Protein AF-A0A1H6BDD5-F1 (afdb_monomer_lite)

Organism: NCBI:txid1036778

Structure (mmCIF, N/CA/C/O backbone):
data_AF-A0A1H6BDD5-F1
#
_entry.id   AF-A0A1H6BDD5-F1
#
loop_
_atom_site.group_PDB
_atom_site.id
_atom_site.type_symbol
_atom_site.label_atom_id
_atom_site.label_alt_id
_atom_site.label_comp_id
_atom_site.label_asym_id
_atom_site.label_entity_id
_atom_site.label_seq_id
_atom_site.pdbx_PDB_ins_code
_atom_site.Cartn_x
_atom_site.Cartn_y
_atom_site.Cartn_z
_atom_site.occupancy
_atom_site.B_iso_or_equiv
_atom_site.auth_seq_id
_atom_site.auth_comp_id
_atom_site.auth_asym_id
_atom_site.auth_atom_id
_atom_site.pdbx_PDB_model_num
ATOM 1 N N . MET A 1 1 ? 54.153 -42.313 -73.838 1.00 45.25 1 MET A N 1
ATOM 2 C CA . MET A 1 1 ? 54.171 -41.116 -74.700 1.00 45.25 1 MET A CA 1
ATOM 3 C C . MET A 1 1 ? 53.735 -39.926 -73.840 1.00 45.25 1 MET A C 1
ATOM 5 O O . MET A 1 1 ? 52.643 -39.425 -74.028 1.00 45.25 1 MET A O 1
ATOM 9 N N . THR A 1 2 ? 54.359 -39.575 -72.710 1.00 44.00 2 THR A N 1
ATOM 10 C CA . THR A 1 2 ? 55.754 -39.145 -72.463 1.00 44.00 2 THR A CA 1
ATOM 11 C C . THR A 1 2 ? 56.229 -38.099 -73.464 1.00 44.00 2 THR A C 1
ATOM 13 O O . THR A 1 2 ? 56.860 -38.449 -74.456 1.00 44.00 2 THR A O 1
ATOM 16 N N . SER A 1 3 ? 55.932 -36.836 -73.162 1.00 46.56 3 SER A N 1
ATOM 17 C CA . SER A 1 3 ? 56.694 -35.686 -73.643 1.00 46.56 3 SER A CA 1
ATOM 18 C C . SER A 1 3 ? 57.196 -34.940 -72.412 1.00 46.56 3 SER A C 1
ATOM 20 O O . SER A 1 3 ? 56.410 -34.461 -71.597 1.00 46.56 3 SER A O 1
ATOM 22 N N . GLU A 1 4 ? 58.511 -34.966 -72.259 1.00 54.78 4 GLU A N 1
ATOM 23 C CA . GLU A 1 4 ? 59.310 -34.348 -71.203 1.00 54.78 4 GLU A CA 1
ATOM 24 C C . GLU A 1 4 ? 59.886 -32.997 -71.729 1.00 54.78 4 GLU A C 1
ATOM 26 O O . GLU A 1 4 ? 59.496 -32.570 -72.818 1.00 54.78 4 GLU A O 1
ATOM 31 N N . PRO A 1 5 ? 60.720 -32.246 -70.984 1.00 57.00 5 PRO A N 1
ATOM 32 C CA . PRO A 1 5 ? 60.453 -30.860 -70.601 1.00 57.00 5 PRO A CA 1
ATOM 33 C C . PRO A 1 5 ? 61.420 -29.845 -71.249 1.00 57.00 5 PRO A C 1
ATOM 35 O O . PRO A 1 5 ? 62.462 -30.209 -71.785 1.00 57.00 5 PRO A O 1
ATOM 38 N N . SER A 1 6 ? 61.143 -28.543 -71.128 1.00 48.28 6 SER A N 1
ATOM 39 C CA . SER A 1 6 ? 62.135 -27.498 -71.434 1.00 48.28 6 SER A CA 1
ATOM 40 C C . SER A 1 6 ? 62.308 -26.539 -70.256 1.00 48.28 6 SER A C 1
ATOM 42 O O . SER A 1 6 ? 61.592 -25.545 -70.125 1.00 48.28 6 SER A O 1
ATOM 44 N N . LEU A 1 7 ? 63.283 -26.868 -69.404 1.00 43.75 7 LEU A N 1
ATOM 45 C CA . LEU A 1 7 ? 63.959 -25.928 -68.515 1.00 43.75 7 LEU A CA 1
ATOM 46 C C . LEU A 1 7 ? 64.657 -24.852 -69.355 1.00 43.75 7 LEU A C 1
ATOM 48 O O . LEU A 1 7 ? 65.396 -25.181 -70.283 1.00 43.75 7 LEU A O 1
ATOM 52 N N . ILE A 1 8 ? 64.491 -23.583 -68.986 1.00 45.88 8 ILE A N 1
ATOM 53 C CA . ILE A 1 8 ? 65.375 -22.506 -69.437 1.00 45.88 8 ILE A CA 1
ATOM 54 C C . ILE A 1 8 ? 66.139 -21.978 -68.226 1.00 45.88 8 ILE A C 1
ATOM 56 O O . ILE A 1 8 ? 65.576 -21.669 -67.179 1.00 45.88 8 ILE A O 1
ATOM 60 N N . SER A 1 9 ? 67.449 -21.977 -68.435 1.00 40.94 9 SER A N 1
ATOM 61 C CA . SER A 1 9 ? 68.564 -21.717 -67.538 1.00 40.94 9 SER A CA 1
ATOM 62 C C . SER A 1 9 ? 68.623 -20.277 -67.028 1.00 40.94 9 SER A C 1
ATOM 64 O O . SER A 1 9 ? 68.405 -19.331 -67.784 1.00 40.94 9 SER A O 1
ATOM 66 N N . GLU A 1 10 ? 69.032 -20.122 -65.767 1.00 49.28 10 GLU A N 1
ATOM 67 C CA . GLU A 1 10 ? 69.577 -18.872 -65.227 1.00 49.28 10 GLU A CA 1
ATOM 68 C C . GLU A 1 10 ? 70.856 -18.451 -65.972 1.00 49.28 10 GLU A C 1
ATOM 70 O O . GLU A 1 10 ? 71.545 -19.289 -66.570 1.00 49.28 10 GLU A O 1
ATOM 75 N N . PRO A 1 11 ? 71.240 -17.170 -65.849 1.00 54.75 11 PRO A N 1
ATOM 76 C CA . PRO A 1 11 ? 72.609 -16.930 -65.410 1.00 54.75 11 PRO A CA 1
ATOM 77 C C . PRO A 1 11 ? 72.699 -16.087 -64.132 1.00 54.75 11 PRO A C 1
ATOM 79 O O . PRO A 1 11 ? 72.338 -14.912 -64.070 1.00 54.75 11 PRO A O 1
ATOM 82 N N . SER A 1 12 ? 73.316 -16.718 -63.139 1.00 40.50 12 SER A N 1
ATOM 83 C CA . SER A 1 12 ? 74.020 -16.133 -62.006 1.00 40.50 12 SER A CA 1
ATOM 84 C C . SER A 1 12 ? 75.009 -15.035 -62.427 1.00 40.50 12 SER A C 1
ATOM 86 O O . SER A 1 12 ? 75.918 -15.291 -63.221 1.00 40.50 12 SER A O 1
ATOM 88 N N . VAL A 1 13 ? 74.919 -13.851 -61.815 1.00 45.72 13 VAL A N 1
ATOM 89 C CA . VAL A 1 13 ? 76.008 -12.861 -61.801 1.00 45.72 13 VAL A CA 1
ATOM 90 C C . VAL A 1 13 ? 76.457 -12.629 -60.362 1.00 45.72 13 VAL A C 1
ATOM 92 O O . VAL A 1 13 ? 75.790 -11.983 -59.559 1.00 45.72 13 VAL A O 1
ATOM 95 N N . THR A 1 14 ? 77.639 -13.164 -60.074 1.00 43.69 14 THR A N 1
ATOM 96 C CA . THR A 1 14 ? 78.477 -12.861 -58.913 1.00 43.69 14 THR A CA 1
ATOM 97 C C . THR A 1 14 ? 79.417 -11.707 -59.256 1.00 43.69 14 THR A C 1
ATOM 99 O O . THR A 1 14 ? 80.065 -11.758 -60.298 1.00 43.69 14 THR A O 1
ATOM 102 N N . LYS A 1 15 ? 79.528 -10.720 -58.355 1.00 44.44 15 LYS A N 1
ATOM 103 C CA . LYS A 1 15 ? 80.660 -9.802 -58.043 1.00 44.44 15 LYS A CA 1
ATOM 104 C C . LYS A 1 15 ? 80.032 -8.558 -57.378 1.00 44.44 15 LYS A C 1
ATOM 106 O O . LYS A 1 15 ? 79.006 -8.092 -57.835 1.00 44.44 15 LYS A O 1
ATOM 111 N N . GLN A 1 16 ? 80.546 -7.918 -56.335 1.00 48.03 16 GLN A N 1
ATOM 112 C CA . GLN A 1 16 ? 81.837 -7.967 -55.664 1.00 48.03 16 GLN A CA 1
ATOM 113 C C . GLN A 1 16 ? 81.709 -7.151 -54.367 1.00 48.03 16 GLN A C 1
ATOM 115 O O . GLN A 1 16 ? 81.122 -6.071 -54.371 1.00 48.03 16 GLN A O 1
ATOM 120 N N . ASN A 1 17 ? 82.310 -7.637 -53.281 1.00 37.22 17 ASN A N 1
ATOM 121 C CA . ASN A 1 17 ? 82.556 -6.855 -52.071 1.00 37.22 17 ASN A CA 1
ATOM 122 C C . ASN A 1 17 ? 83.495 -5.674 -52.367 1.00 37.22 17 ASN A C 1
ATOM 124 O O . ASN A 1 17 ? 84.534 -5.857 -53.005 1.00 37.22 17 ASN A O 1
ATOM 128 N N . ARG A 1 18 ? 83.181 -4.490 -51.825 1.00 40.19 18 ARG A N 1
ATOM 129 C CA . ARG A 1 18 ? 84.110 -3.354 -51.711 1.00 40.19 18 ARG A CA 1
ATOM 130 C C . ARG A 1 18 ? 84.157 -2.887 -50.248 1.00 40.19 18 ARG A C 1
ATOM 132 O O . ARG A 1 18 ? 83.095 -2.765 -49.642 1.00 40.19 18 ARG A O 1
ATOM 139 N N . PRO A 1 19 ? 85.346 -2.669 -49.657 1.00 46.44 19 PRO A N 1
ATOM 140 C CA . PRO A 1 19 ? 85.484 -2.421 -48.226 1.00 46.44 19 PRO A CA 1
ATOM 141 C C . PRO A 1 19 ? 85.402 -0.928 -47.883 1.00 46.44 19 PRO A C 1
ATOM 143 O O . PRO A 1 19 ? 85.715 -0.075 -48.711 1.00 46.44 19 PRO A O 1
ATOM 146 N N . GLY A 1 20 ? 85.104 -0.640 -46.613 1.00 33.94 20 GLY A N 1
ATOM 147 C CA . GLY A 1 20 ? 85.542 0.589 -45.946 1.00 33.94 20 GLY A CA 1
ATOM 148 C C . GLY A 1 20 ? 84.426 1.551 -45.549 1.00 33.94 20 GLY A C 1
ATOM 149 O O . GLY A 1 20 ? 83.898 2.285 -46.374 1.00 33.94 20 GLY A O 1
ATOM 150 N N . GLY A 1 21 ? 84.133 1.605 -44.248 1.00 36.25 21 GLY A N 1
ATOM 151 C CA . GLY A 1 21 ? 83.262 2.622 -43.663 1.00 36.25 21 GLY A CA 1
ATOM 152 C C . GLY A 1 21 ? 83.046 2.411 -42.168 1.00 36.25 21 GLY A C 1
ATOM 153 O O . GLY A 1 21 ? 81.954 2.045 -41.748 1.00 36.25 21 GLY A O 1
ATOM 154 N N . GLN A 1 22 ? 84.092 2.608 -41.358 1.00 47.19 22 GLN A N 1
ATOM 155 C CA . GLN A 1 22 ? 83.973 2.675 -39.898 1.00 47.19 22 GLN A CA 1
ATOM 156 C C . GLN A 1 22 ? 83.132 3.904 -39.512 1.00 47.19 22 GLN A C 1
ATOM 158 O O . GLN A 1 22 ? 83.621 5.032 -39.475 1.00 47.19 22 GLN A O 1
ATOM 163 N N . GLY A 1 23 ? 81.848 3.677 -39.238 1.00 37.78 23 GLY A N 1
ATOM 164 C CA . GLY A 1 23 ? 80.899 4.669 -38.741 1.00 37.78 23 GLY A CA 1
ATOM 165 C C . GLY A 1 23 ? 80.592 4.433 -37.267 1.00 37.78 23 GLY A C 1
ATOM 166 O O . GLY A 1 23 ? 79.783 3.583 -36.919 1.00 37.78 23 GLY A O 1
ATOM 167 N N . ARG A 1 24 ? 81.302 5.191 -36.432 1.00 36.28 24 ARG A N 1
ATOM 168 C CA . ARG A 1 24 ? 81.159 5.440 -34.987 1.00 36.28 24 ARG A CA 1
ATOM 169 C C . ARG A 1 24 ? 79.815 5.030 -34.369 1.00 36.28 24 ARG A C 1
ATOM 171 O O . ARG A 1 24 ? 78.747 5.448 -34.809 1.00 36.28 24 ARG A O 1
ATOM 178 N N . GLY A 1 25 ? 79.914 4.289 -33.266 1.00 48.00 25 GLY A N 1
ATOM 179 C CA . GLY A 1 25 ? 78.790 3.907 -32.428 1.00 48.00 25 GLY A CA 1
ATOM 180 C C . GLY A 1 25 ? 77.922 5.091 -32.009 1.00 48.00 25 GLY A C 1
ATOM 181 O O . GLY A 1 25 ? 78.403 6.092 -31.482 1.00 48.00 25 GLY A O 1
ATOM 182 N N . GLN A 1 26 ? 76.617 4.919 -32.177 1.00 45.59 26 GLN A N 1
ATOM 183 C CA . GLN A 1 26 ? 75.617 5.631 -31.402 1.00 45.59 26 GLN A CA 1
ATOM 184 C C . GLN A 1 26 ? 74.783 4.578 -30.686 1.00 45.59 26 GLN A C 1
ATOM 186 O O . GLN A 1 26 ? 74.074 3.780 -31.305 1.00 45.59 26 GLN A O 1
ATOM 191 N N . LYS A 1 27 ? 74.927 4.542 -29.360 1.00 42.12 27 LYS A N 1
ATOM 192 C CA . LYS A 1 27 ? 74.064 3.777 -28.468 1.00 42.12 27 LYS A CA 1
ATOM 193 C C . LYS A 1 27 ? 72.624 4.210 -28.745 1.00 42.12 27 LYS A C 1
ATOM 195 O O . LYS A 1 27 ? 72.244 5.327 -28.406 1.00 42.12 27 LYS A O 1
ATOM 200 N N . ARG A 1 28 ? 71.823 3.332 -29.354 1.00 37.97 28 ARG A N 1
ATOM 201 C CA . ARG A 1 28 ? 70.367 3.492 -29.430 1.00 37.97 28 ARG A CA 1
ATOM 202 C C . ARG A 1 28 ? 69.799 3.270 -28.030 1.00 37.97 28 ARG A C 1
ATOM 204 O O . ARG A 1 28 ? 69.384 2.174 -27.670 1.00 37.97 28 ARG A O 1
ATOM 211 N N . GLY A 1 29 ? 69.867 4.322 -27.219 1.00 39.47 29 GLY A N 1
ATOM 212 C CA . GLY A 1 29 ? 69.124 4.437 -25.977 1.00 39.47 29 GLY A CA 1
ATOM 213 C C . GLY A 1 29 ? 67.634 4.457 -26.295 1.00 39.47 29 GLY A C 1
ATOM 214 O O . GLY A 1 29 ? 67.147 5.367 -26.955 1.00 39.47 29 GLY A O 1
ATOM 215 N N . GLN A 1 30 ? 66.963 3.385 -25.885 1.00 47.84 30 GLN A N 1
ATOM 216 C CA . GLN A 1 30 ? 65.555 3.290 -25.501 1.00 47.84 30 GLN A CA 1
ATOM 217 C C . GLN A 1 30 ? 64.718 4.564 -25.741 1.00 47.84 30 GLN A C 1
ATOM 219 O O . GLN A 1 30 ? 64.581 5.401 -24.855 1.00 47.84 30 GLN A O 1
ATOM 224 N N . ARG A 1 31 ? 64.072 4.668 -26.907 1.00 43.94 31 ARG A N 1
ATOM 225 C CA . ARG A 1 31 ? 62.836 5.451 -27.037 1.00 43.94 31 ARG A CA 1
ATOM 226 C C . ARG A 1 31 ? 61.684 4.539 -26.623 1.00 43.94 31 ARG A C 1
ATOM 228 O O . ARG A 1 31 ? 61.130 3.830 -27.454 1.00 43.94 31 ARG A O 1
ATOM 235 N N . ARG A 1 32 ? 61.407 4.464 -25.319 1.00 48.47 32 ARG A N 1
ATOM 236 C CA . ARG A 1 32 ? 60.205 3.803 -24.794 1.00 48.47 32 ARG A CA 1
ATOM 237 C C . ARG A 1 32 ? 59.080 4.835 -24.695 1.00 48.47 32 ARG A C 1
ATOM 239 O O . ARG A 1 32 ? 59.241 5.826 -23.995 1.00 48.47 32 ARG A O 1
ATOM 246 N N . GLY A 1 33 ? 57.975 4.562 -25.391 1.00 48.44 33 GLY A N 1
ATOM 247 C CA . GLY A 1 33 ? 56.618 4.979 -25.017 1.00 48.44 33 GLY A CA 1
ATOM 248 C C . GLY A 1 33 ? 56.292 6.472 -25.081 1.00 48.44 33 GLY A C 1
ATOM 249 O O . GLY A 1 33 ? 55.897 7.038 -24.071 1.00 48.44 33 GLY A O 1
ATOM 250 N N . GLN A 1 34 ? 56.410 7.102 -26.251 1.00 57.53 34 GLN A N 1
ATOM 251 C CA . GLN A 1 34 ? 55.828 8.429 -26.505 1.00 57.53 34 GLN A CA 1
ATOM 252 C C . GLN A 1 34 ? 54.863 8.361 -27.693 1.00 57.53 34 GLN A C 1
ATOM 254 O O . GLN A 1 34 ? 55.088 8.983 -28.719 1.00 57.53 34 GLN A O 1
ATOM 259 N N . ASP A 1 35 ? 53.800 7.580 -27.548 1.00 53.69 35 ASP A N 1
ATOM 260 C CA . ASP A 1 35 ? 52.672 7.511 -28.479 1.00 53.69 35 ASP A CA 1
ATOM 261 C C . ASP A 1 35 ? 51.420 7.421 -27.578 1.00 53.69 35 ASP A C 1
ATOM 263 O O . ASP A 1 35 ? 51.285 6.440 -26.860 1.00 53.69 35 ASP A O 1
ATOM 267 N N . ARG A 1 36 ? 50.483 8.370 -27.455 1.00 60.53 36 ARG A N 1
ATOM 268 C CA . ARG A 1 36 ? 50.136 9.577 -28.215 1.00 60.53 36 ARG A CA 1
ATOM 269 C C . ARG A 1 36 ? 49.450 10.565 -27.254 1.00 60.53 36 ARG A C 1
ATOM 271 O O . ARG A 1 36 ? 48.330 10.300 -26.833 1.00 60.53 36 ARG A O 1
ATOM 278 N N . ALA A 1 37 ? 50.085 11.686 -26.922 1.00 62.25 37 ALA A N 1
ATOM 279 C CA . ALA A 1 37 ? 49.372 12.814 -26.321 1.00 62.25 37 ALA A CA 1
ATOM 280 C C . ALA A 1 37 ? 48.640 13.571 -27.440 1.00 62.25 37 ALA A C 1
ATOM 282 O O . ALA A 1 37 ? 49.253 13.959 -28.438 1.00 62.25 37 ALA A O 1
ATOM 283 N N . THR A 1 38 ? 47.330 13.728 -27.300 1.00 67.75 38 THR A N 1
ATOM 284 C CA . THR A 1 38 ? 46.465 14.491 -28.203 1.00 67.75 38 THR A CA 1
ATOM 285 C C . THR A 1 38 ? 46.310 15.937 -27.726 1.00 67.75 38 THR A C 1
ATOM 287 O O . THR A 1 38 ? 46.686 16.297 -26.609 1.00 67.75 38 THR A O 1
ATOM 290 N N . ILE A 1 39 ? 45.811 16.813 -28.602 1.00 62.69 39 ILE A N 1
ATOM 291 C CA . ILE A 1 39 ? 45.568 18.222 -28.264 1.00 62.69 39 ILE A CA 1
ATOM 292 C C . ILE A 1 39 ? 44.559 18.281 -27.105 1.00 62.69 39 ILE A C 1
ATOM 294 O O . ILE A 1 39 ? 43.409 17.892 -27.281 1.00 62.69 39 ILE A O 1
ATOM 298 N N . GLY A 1 40 ? 44.996 18.781 -25.944 1.00 74.25 40 GLY A N 1
ATOM 299 C CA . GLY A 1 40 ? 44.189 18.872 -24.718 1.00 74.25 40 GLY A CA 1
ATOM 300 C C . GLY A 1 40 ? 44.702 18.036 -23.539 1.00 74.25 40 GLY A C 1
ATOM 301 O O . GLY A 1 40 ? 44.195 18.201 -22.432 1.00 74.25 40 GLY A O 1
ATOM 302 N N . ASP A 1 41 ? 45.720 17.193 -23.739 1.00 79.75 41 ASP A N 1
ATOM 303 C CA . ASP A 1 41 ? 46.280 16.354 -22.674 1.00 79.75 41 ASP A CA 1
ATOM 304 C C . ASP A 1 41 ? 47.341 17.092 -21.835 1.00 79.75 41 ASP A C 1
ATOM 306 O O . ASP A 1 41 ? 48.225 17.764 -22.365 1.00 79.75 41 ASP A O 1
ATOM 310 N N . ASN A 1 42 ? 47.324 16.905 -20.508 1.00 80.25 42 ASN A N 1
ATOM 311 C CA . ASN A 1 42 ? 48.258 17.551 -19.566 1.00 80.25 42 ASN A CA 1
ATOM 312 C C . ASN A 1 42 ? 49.681 16.941 -19.555 1.00 80.25 42 ASN A C 1
ATOM 314 O O . ASN A 1 42 ? 50.421 17.116 -18.588 1.00 80.25 42 ASN A O 1
ATOM 318 N N . GLY A 1 43 ? 50.068 16.178 -20.583 1.00 72.44 43 GLY A N 1
ATOM 319 C CA . GLY A 1 43 ? 51.395 15.549 -20.685 1.00 72.44 43 GLY A CA 1
ATOM 320 C C . GLY A 1 43 ? 51.719 14.517 -19.593 1.00 72.44 43 GLY A C 1
ATOM 321 O O . GLY A 1 43 ? 52.877 14.129 -19.443 1.00 72.44 43 GLY A O 1
ATOM 322 N N . GLY A 1 44 ? 50.720 14.086 -18.819 1.00 80.19 44 GLY A N 1
ATOM 323 C CA . GLY A 1 44 ? 50.869 13.019 -17.834 1.00 80.19 44 GLY A CA 1
ATOM 324 C C . GLY A 1 44 ? 51.133 11.664 -18.501 1.00 80.19 44 GLY A C 1
ATOM 325 O O . GLY A 1 44 ? 50.822 11.492 -19.683 1.00 80.19 44 GLY A O 1
ATOM 326 N N . PRO A 1 45 ? 51.710 10.696 -17.766 1.00 79.38 45 PRO A N 1
ATOM 327 C CA . PRO A 1 45 ? 51.838 9.334 -18.268 1.00 79.38 45 PRO A CA 1
ATOM 328 C C . PRO A 1 45 ? 50.460 8.822 -18.718 1.00 79.38 45 PRO A C 1
ATOM 330 O O . PRO A 1 45 ? 49.472 9.117 -18.035 1.00 79.38 45 PRO A O 1
ATOM 333 N N . PRO A 1 46 ? 50.372 8.086 -19.846 1.00 75.69 46 PRO A N 1
ATOM 334 C CA . PRO A 1 46 ? 49.119 7.485 -20.277 1.00 75.69 46 PRO A CA 1
ATOM 335 C C . PRO A 1 46 ? 48.510 6.713 -19.113 1.00 75.69 46 PRO A C 1
ATOM 337 O O . PRO A 1 46 ? 49.207 5.931 -18.461 1.00 75.69 46 PRO A O 1
ATOM 340 N N . LEU A 1 47 ? 47.232 6.962 -18.827 1.00 72.31 47 LEU A N 1
ATOM 341 C CA . LEU A 1 47 ? 46.509 6.124 -17.882 1.00 72.31 47 LEU A CA 1
ATOM 342 C C . LEU A 1 47 ? 46.586 4.682 -18.392 1.00 72.31 47 LEU A C 1
ATOM 344 O O . LEU A 1 47 ? 46.485 4.454 -19.601 1.00 72.31 47 LEU A O 1
ATOM 348 N N . GLU A 1 48 ? 46.780 3.725 -17.481 1.00 74.25 48 GLU A N 1
ATOM 349 C CA . GLU A 1 48 ? 46.597 2.314 -17.819 1.00 74.25 48 GLU A CA 1
ATOM 350 C C . GLU A 1 48 ? 45.236 2.170 -18.502 1.00 74.25 48 GLU A C 1
ATOM 352 O O . GLU A 1 48 ? 44.267 2.803 -18.065 1.00 74.25 48 GLU A O 1
ATOM 357 N N . GLU A 1 49 ? 45.187 1.416 -19.606 1.00 68.81 49 GLU A N 1
ATOM 358 C CA . GLU A 1 49 ? 43.980 1.246 -20.413 1.00 68.81 49 GLU A CA 1
ATOM 359 C C . GLU A 1 49 ? 42.828 0.844 -19.490 1.00 68.81 49 GLU A C 1
ATOM 361 O O . GLU A 1 49 ? 42.736 -0.294 -19.026 1.00 68.81 49 GLU A O 1
ATOM 366 N N . THR A 1 50 ? 41.970 1.812 -19.160 1.00 66.06 50 THR A N 1
ATOM 367 C CA . THR A 1 50 ? 40.789 1.542 -18.351 1.00 66.06 50 THR A CA 1
ATOM 368 C C . THR A 1 50 ? 39.973 0.531 -19.145 1.00 66.06 50 THR A C 1
ATOM 370 O O . THR A 1 50 ? 39.765 0.768 -20.342 1.00 66.06 50 THR A O 1
ATOM 373 N N . PRO A 1 51 ? 39.531 -0.589 -18.532 1.00 72.25 51 PRO A N 1
ATOM 374 C CA . PRO A 1 51 ? 38.694 -1.556 -19.220 1.00 72.25 51 PRO A CA 1
ATOM 375 C C . PRO A 1 51 ? 37.574 -0.805 -19.942 1.00 72.25 51 PRO A C 1
ATOM 377 O O . PRO A 1 51 ? 36.985 0.097 -19.331 1.00 72.25 51 PRO A O 1
ATOM 380 N N . PRO A 1 52 ? 37.305 -1.106 -21.225 1.00 75.62 52 PRO A N 1
ATOM 381 C CA . PRO A 1 52 ? 36.284 -0.399 -21.980 1.00 75.62 52 PRO A CA 1
ATOM 382 C C . PRO A 1 52 ? 34.999 -0.331 -21.157 1.00 75.62 52 PRO A C 1
ATOM 384 O O . PRO A 1 52 ? 34.537 -1.355 -20.655 1.00 75.62 52 PRO A O 1
ATOM 387 N N . HIS A 1 53 ? 34.446 0.872 -20.977 1.00 76.19 53 HIS A N 1
ATOM 388 C CA . HIS A 1 53 ? 33.173 1.028 -20.285 1.00 76.19 53 HIS A CA 1
ATOM 389 C C . HIS A 1 53 ? 32.110 0.235 -21.051 1.00 76.19 53 HIS A C 1
ATOM 391 O O . HIS A 1 53 ? 31.721 0.623 -22.153 1.00 76.19 53 HIS A O 1
ATOM 397 N N . GLU A 1 54 ? 31.665 -0.885 -20.484 1.00 78.25 54 GLU A N 1
ATOM 398 C CA . GLU A 1 54 ? 30.550 -1.645 -21.032 1.00 78.25 54 GLU A CA 1
ATOM 399 C C . GLU A 1 54 ? 29.246 -0.959 -20.611 1.00 78.25 54 GLU A C 1
ATOM 401 O O . GLU A 1 54 ? 28.934 -0.907 -19.416 1.00 78.25 54 GLU A O 1
ATOM 406 N N . PRO A 1 55 ? 28.481 -0.394 -21.560 1.00 82.25 55 PRO A N 1
ATOM 407 C CA . PRO A 1 55 ? 27.216 0.235 -21.229 1.00 82.25 55 PRO A CA 1
ATOM 408 C C . PRO A 1 55 ? 26.195 -0.812 -20.767 1.00 82.25 55 PRO A C 1
ATOM 410 O O . PRO A 1 55 ? 26.258 -1.979 -21.156 1.00 82.25 55 PRO A O 1
ATOM 413 N N . GLU A 1 56 ? 25.190 -0.388 -19.995 1.00 79.75 56 GLU A N 1
ATOM 414 C CA . GLU A 1 56 ? 24.173 -1.294 -19.428 1.00 79.75 56 GLU A CA 1
ATOM 415 C C . GLU A 1 56 ? 23.381 -2.091 -20.484 1.00 79.75 56 GLU A C 1
ATOM 417 O O . GLU A 1 56 ? 22.860 -3.165 -20.191 1.00 79.75 56 GLU A O 1
ATOM 422 N N . TRP A 1 57 ? 23.303 -1.588 -21.720 1.00 81.06 57 TRP A N 1
ATOM 423 C CA . TRP A 1 57 ? 22.630 -2.251 -22.840 1.00 81.06 57 TRP A CA 1
ATOM 424 C C . TRP A 1 57 ? 23.518 -3.249 -23.605 1.00 81.06 57 TRP A C 1
ATOM 426 O O . TRP A 1 57 ? 23.044 -3.888 -24.547 1.00 81.06 57 TRP A O 1
ATOM 436 N N . GLY A 1 58 ? 24.782 -3.418 -23.202 1.00 82.06 58 GLY A N 1
ATOM 437 C CA . GLY A 1 58 ? 25.721 -4.379 -23.780 1.00 82.06 58 GLY A CA 1
ATOM 438 C C . GLY A 1 58 ? 26.004 -4.163 -25.274 1.00 82.06 58 GLY A C 1
ATOM 439 O O . GLY A 1 58 ? 25.898 -3.056 -25.805 1.00 82.06 58 GLY A O 1
ATOM 440 N N . LYS A 1 59 ? 26.378 -5.244 -25.976 1.00 70.56 59 LYS A N 1
ATOM 441 C CA . LYS A 1 59 ? 26.592 -5.246 -27.435 1.00 70.56 59 LYS A CA 1
ATOM 442 C C . LYS A 1 59 ? 25.238 -5.275 -28.156 1.00 70.56 59 LYS A C 1
ATOM 444 O O . LYS A 1 59 ? 24.745 -6.339 -28.523 1.00 70.56 59 LYS A O 1
ATOM 449 N N . GLY A 1 60 ? 24.618 -4.111 -28.325 1.00 71.50 60 GLY A N 1
ATOM 450 C CA . GLY A 1 60 ? 23.329 -3.972 -28.999 1.00 71.50 60 GLY A CA 1
ATOM 451 C C . GLY A 1 60 ? 22.895 -2.520 -29.185 1.00 71.50 60 GLY A C 1
ATOM 452 O O . GLY A 1 60 ? 23.571 -1.589 -28.751 1.00 71.50 60 GLY A O 1
ATOM 453 N N . GLU A 1 61 ? 21.752 -2.329 -29.845 1.00 81.38 61 GLU A N 1
ATOM 454 C CA . GLU A 1 61 ? 21.156 -1.006 -30.031 1.00 81.38 61 GLU A CA 1
ATOM 455 C C . GLU A 1 61 ? 20.628 -0.452 -28.705 1.00 81.38 61 GLU A C 1
ATOM 457 O O . GLU A 1 61 ? 19.801 -1.080 -28.037 1.00 81.38 61 GLU A O 1
ATOM 462 N N . ILE A 1 62 ? 21.061 0.765 -28.367 1.00 81.56 62 ILE A N 1
ATOM 463 C CA . ILE A 1 62 ? 20.660 1.483 -27.152 1.00 81.56 62 ILE A CA 1
ATOM 464 C C . ILE A 1 62 ? 19.130 1.560 -26.998 1.00 81.56 62 ILE A C 1
ATOM 466 O O . ILE A 1 62 ? 18.599 1.298 -25.918 1.00 81.56 62 ILE A O 1
ATOM 470 N N . ASN A 1 63 ? 18.410 1.829 -28.093 1.00 81.56 63 ASN A N 1
ATOM 471 C CA . ASN A 1 63 ? 16.958 2.030 -28.086 1.00 81.56 63 ASN A CA 1
ATOM 472 C C . ASN A 1 63 ? 16.202 0.775 -27.631 1.00 81.56 63 ASN A C 1
ATOM 474 O O . ASN A 1 63 ? 15.315 0.851 -26.779 1.00 81.56 63 ASN A O 1
ATOM 478 N N . ARG A 1 64 ? 16.618 -0.402 -28.110 1.00 86.44 64 ARG A N 1
ATOM 479 C CA . ARG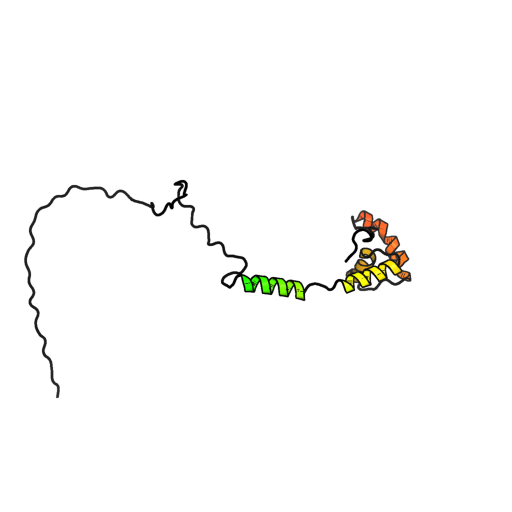 A 1 64 ? 15.954 -1.677 -27.818 1.00 86.44 64 ARG A CA 1
ATOM 480 C C . ARG A 1 64 ? 16.006 -2.044 -26.334 1.00 86.44 64 ARG A C 1
ATOM 482 O O . ARG A 1 64 ? 15.038 -2.589 -25.804 1.00 86.44 64 ARG A O 1
ATOM 489 N N . TYR A 1 65 ? 17.105 -1.735 -25.646 1.00 86.69 65 TYR A N 1
ATOM 490 C CA . TYR A 1 65 ? 17.235 -1.999 -24.210 1.00 86.69 65 TYR A CA 1
ATOM 491 C C . TYR A 1 65 ? 16.263 -1.150 -23.380 1.00 86.69 65 TYR A C 1
ATOM 493 O O . TYR A 1 65 ? 15.549 -1.682 -22.525 1.00 86.69 65 TYR A O 1
ATOM 501 N N . PHE A 1 66 ? 16.182 0.157 -23.646 1.00 90.19 66 PHE A N 1
ATOM 502 C CA . PHE A 1 66 ? 15.296 1.051 -22.896 1.00 90.19 66 PHE A CA 1
ATOM 503 C C . PHE A 1 66 ? 13.817 0.808 -23.210 1.00 90.19 66 PHE A C 1
ATOM 505 O O . PHE A 1 66 ? 12.985 0.816 -22.297 1.00 90.19 66 PHE A O 1
ATOM 512 N N . GLU A 1 67 ? 13.477 0.523 -24.466 1.00 92.25 67 GLU A N 1
ATOM 513 C CA . GLU A 1 67 ? 12.121 0.137 -24.863 1.00 92.25 67 GLU A CA 1
ATOM 514 C C . GLU A 1 67 ? 11.681 -1.158 -24.174 1.00 92.25 67 GLU A C 1
ATOM 516 O O . GLU A 1 67 ? 10.622 -1.194 -23.546 1.00 92.25 67 GLU A O 1
ATOM 521 N N . TRP A 1 68 ? 12.520 -2.198 -24.175 1.00 90.69 68 TRP A N 1
ATOM 522 C CA . TRP A 1 68 ? 12.224 -3.426 -23.437 1.00 90.69 68 TRP A CA 1
ATOM 523 C C . TRP A 1 68 ? 12.094 -3.170 -21.931 1.00 90.69 68 TRP A C 1
ATOM 525 O O . TRP A 1 68 ? 11.118 -3.597 -21.315 1.00 90.69 68 TRP A O 1
ATOM 535 N N . ARG A 1 69 ? 13.027 -2.423 -21.326 1.00 91.12 69 ARG A N 1
ATOM 536 C CA . ARG A 1 69 ? 13.008 -2.103 -19.890 1.00 91.12 69 ARG A CA 1
ATOM 537 C C . ARG A 1 69 ? 11.740 -1.345 -19.497 1.00 91.12 69 ARG A C 1
ATOM 539 O O . ARG A 1 69 ? 11.152 -1.622 -18.450 1.00 91.12 69 ARG A O 1
ATOM 546 N N . THR A 1 70 ? 11.303 -0.390 -20.314 1.00 93.56 70 THR A N 1
ATOM 547 C CA . THR A 1 70 ? 10.077 0.385 -20.067 1.00 93.56 70 THR A CA 1
ATOM 548 C C . THR A 1 70 ? 8.823 -0.465 -20.260 1.00 93.56 70 THR A C 1
ATOM 550 O O . THR A 1 70 ? 7.951 -0.451 -19.386 1.00 93.56 70 THR A O 1
ATOM 553 N N . ALA A 1 71 ? 8.751 -1.263 -21.329 1.00 93.31 71 ALA A N 1
ATOM 554 C CA . ALA A 1 71 ? 7.656 -2.197 -21.577 1.00 93.31 71 ALA A CA 1
ATOM 555 C C . ALA A 1 71 ? 7.536 -3.236 -20.454 1.00 93.31 71 ALA A C 1
ATOM 557 O O . ALA A 1 71 ? 6.448 -3.435 -19.916 1.00 93.31 71 ALA A O 1
ATOM 558 N N . TYR A 1 72 ? 8.657 -3.818 -20.022 1.00 93.38 72 TYR A N 1
ATOM 559 C CA . TYR A 1 72 ? 8.730 -4.760 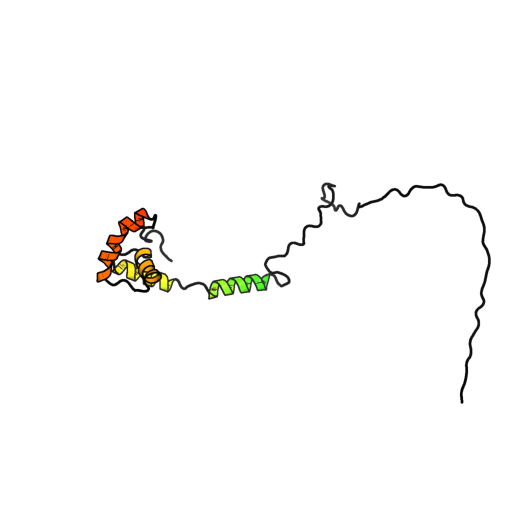-18.908 1.00 93.38 72 TYR A CA 1
ATOM 560 C C . TYR A 1 72 ? 8.216 -4.137 -17.605 1.00 93.38 72 TYR A C 1
ATOM 562 O O . TYR A 1 72 ? 7.335 -4.693 -16.947 1.00 93.38 72 TYR A O 1
ATOM 570 N N . ARG A 1 73 ? 8.701 -2.936 -17.252 1.00 92.94 73 ARG A N 1
ATOM 571 C CA . ARG A 1 73 ? 8.232 -2.207 -16.061 1.00 92.94 73 ARG A CA 1
ATOM 572 C C . ARG A 1 73 ? 6.742 -1.897 -16.130 1.00 92.94 73 ARG A C 1
ATOM 574 O O . ARG A 1 73 ? 6.069 -1.962 -15.107 1.00 92.94 73 ARG A O 1
ATOM 581 N N . LYS A 1 74 ? 6.226 -1.544 -17.310 1.00 90.38 74 LYS A N 1
ATOM 582 C CA . LYS A 1 74 ? 4.804 -1.253 -17.519 1.00 90.38 74 LYS A CA 1
ATOM 583 C C . LYS A 1 74 ? 3.950 -2.514 -17.390 1.00 90.38 74 LYS A C 1
ATOM 585 O O . LYS A 1 74 ? 2.923 -2.453 -16.723 1.00 90.38 74 LYS A O 1
ATOM 590 N N . ALA A 1 75 ? 4.383 -3.629 -17.978 1.00 88.94 75 ALA A N 1
ATOM 591 C CA . ALA A 1 75 ? 3.682 -4.910 -17.930 1.00 88.94 75 ALA A CA 1
ATOM 592 C C . ALA A 1 75 ? 3.579 -5.458 -16.499 1.00 88.94 75 ALA A C 1
ATOM 594 O O . ALA A 1 75 ? 2.521 -5.927 -16.092 1.00 88.94 75 ALA A O 1
ATOM 595 N N . TRP A 1 76 ? 4.648 -5.329 -15.708 1.00 88.00 76 TRP A N 1
ATOM 596 C CA . TRP A 1 76 ? 4.682 -5.796 -14.317 1.00 88.00 76 TRP A CA 1
ATOM 597 C C . TRP A 1 76 ? 4.252 -4.749 -13.283 1.00 88.00 76 TRP A C 1
ATOM 599 O O . TRP A 1 76 ? 4.289 -5.009 -12.076 1.00 88.00 76 TRP A O 1
ATOM 609 N N . ARG A 1 77 ? 3.818 -3.560 -13.717 1.00 87.31 77 ARG A N 1
ATOM 610 C CA . ARG A 1 77 ? 3.283 -2.548 -12.804 1.00 87.31 77 ARG A CA 1
ATOM 611 C C . ARG A 1 77 ? 1.930 -3.014 -12.278 1.00 87.31 77 ARG A C 1
ATOM 613 O O . ARG A 1 77 ? 0.966 -3.129 -13.031 1.00 87.31 77 ARG A O 1
ATOM 620 N N . LYS A 1 78 ? 1.842 -3.228 -10.964 1.00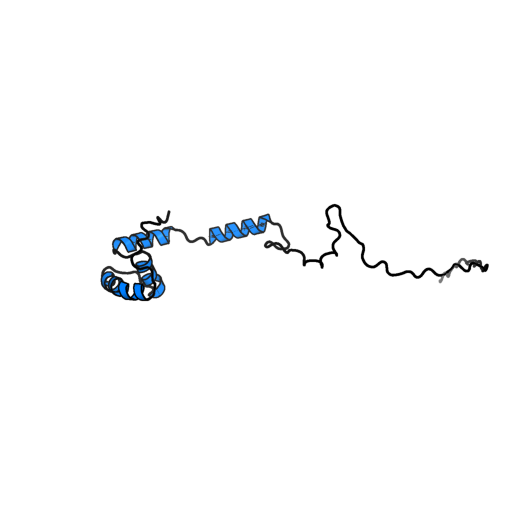 80.50 78 LYS A N 1
ATOM 621 C CA . LYS A 1 78 ? 0.584 -3.614 -10.314 1.00 80.50 78 LYS A CA 1
ATOM 622 C C . LYS A 1 78 ? -0.475 -2.516 -10.513 1.00 80.50 78 LYS A C 1
ATOM 624 O O . LYS A 1 78 ? -0.160 -1.344 -10.289 1.00 80.50 78 LYS A O 1
ATOM 629 N N . PRO A 1 79 ? -1.714 -2.861 -10.909 1.00 82.81 79 PRO A N 1
ATOM 630 C CA . PRO A 1 79 ? -2.774 -1.876 -11.060 1.00 82.81 79 PRO A CA 1
ATOM 631 C C . PRO A 1 79 ? -3.141 -1.276 -9.691 1.00 82.81 79 PRO A C 1
ATOM 633 O O . PRO A 1 79 ? -3.314 -2.030 -8.724 1.00 82.81 79 PRO A O 1
ATOM 636 N N . PRO A 1 80 ? -3.319 0.056 -9.589 1.00 82.88 80 PRO A N 1
ATOM 637 C CA . PRO A 1 80 ? -3.646 0.715 -8.322 1.00 82.88 80 PRO A CA 1
ATOM 638 C C . PRO A 1 80 ? -5.017 0.290 -7.776 1.00 82.88 80 PRO A C 1
ATOM 640 O O . PRO A 1 80 ? -5.235 0.338 -6.569 1.00 82.88 80 PRO A O 1
ATOM 643 N N . ALA A 1 81 ? -5.913 -0.214 -8.635 1.00 88.44 81 ALA A N 1
ATOM 644 C CA . ALA A 1 81 ? -7.259 -0.663 -8.274 1.00 88.44 81 ALA A CA 1
ATOM 645 C C . ALA A 1 81 ? -7.290 -1.654 -7.096 1.00 88.44 81 ALA A C 1
ATOM 647 O O . ALA A 1 81 ? -8.186 -1.593 -6.259 1.00 88.44 81 ALA A O 1
ATOM 648 N N . ILE A 1 82 ? -6.300 -2.549 -6.985 1.00 88.38 82 ILE A N 1
ATOM 649 C CA . ILE A 1 82 ? -6.236 -3.503 -5.868 1.00 88.38 82 ILE A CA 1
ATOM 650 C C . ILE A 1 82 ? -5.938 -2.780 -4.549 1.00 88.38 82 ILE A C 1
ATOM 652 O O . ILE A 1 82 ? -6.545 -3.103 -3.527 1.00 88.38 82 ILE A O 1
ATOM 656 N N . ALA A 1 83 ? -5.014 -1.817 -4.562 1.00 88.81 83 ALA A N 1
ATOM 657 C CA . ALA A 1 83 ? -4.678 -1.030 -3.379 1.00 88.81 83 ALA A CA 1
ATOM 658 C C . ALA A 1 83 ? -5.860 -0.146 -2.955 1.00 88.81 83 ALA A C 1
ATOM 660 O O . ALA A 1 83 ? -6.204 -0.127 -1.778 1.00 88.81 83 ALA A O 1
ATOM 661 N N . LEU A 1 84 ? -6.542 0.484 -3.917 1.00 91.44 84 LEU A N 1
ATOM 662 C CA . LEU A 1 84 ? -7.745 1.286 -3.675 1.00 91.44 84 LEU A CA 1
ATOM 663 C C . LEU A 1 84 ? -8.880 0.451 -3.070 1.00 91.44 84 LEU A C 1
ATOM 665 O O . LEU A 1 84 ? -9.410 0.803 -2.022 1.00 91.44 84 LEU A O 1
ATOM 669 N N . ARG A 1 85 ? -9.173 -0.730 -3.627 1.00 91.06 85 ARG A N 1
ATOM 670 C CA . ARG A 1 85 ? -10.200 -1.627 -3.068 1.00 91.06 85 ARG A CA 1
ATOM 671 C C . ARG A 1 85 ? -9.881 -2.059 -1.633 1.00 91.06 85 ARG A C 1
ATOM 673 O O . ARG A 1 85 ? -10.776 -2.275 -0.822 1.00 91.06 85 ARG A O 1
ATOM 680 N N . ARG A 1 86 ? -8.598 -2.251 -1.311 1.00 92.12 86 ARG A N 1
ATOM 681 C CA . ARG A 1 86 ? -8.156 -2.578 0.055 1.00 92.12 86 ARG A CA 1
ATOM 682 C C . ARG A 1 86 ? -8.294 -1.375 0.986 1.00 92.12 86 ARG A C 1
ATOM 684 O O . ARG A 1 86 ? -8.725 -1.564 2.116 1.00 92.12 86 ARG A O 1
ATOM 691 N N . GLN A 1 87 ? -7.976 -0.172 0.508 1.00 92.44 87 GLN A N 1
ATOM 692 C CA . GLN A 1 87 ? -8.181 1.078 1.239 1.00 92.44 87 GLN A CA 1
ATOM 693 C C . GLN A 1 87 ? -9.658 1.261 1.606 1.00 92.44 87 GLN A C 1
ATOM 695 O O . GLN A 1 87 ? -9.964 1.432 2.779 1.00 92.44 87 GLN A O 1
ATOM 700 N N . GLU A 1 88 ? -10.572 1.135 0.643 1.00 93.44 88 GLU A N 1
ATOM 701 C CA . GLU A 1 88 ? -12.021 1.265 0.870 1.00 93.44 88 GLU A CA 1
ATOM 702 C C . GLU A 1 88 ? -12.535 0.262 1.913 1.00 93.44 88 GLU A C 1
ATOM 704 O O . GLU A 1 88 ? -13.282 0.615 2.824 1.00 93.44 88 GLU A O 1
ATOM 709 N N . ARG A 1 89 ? -12.092 -1.000 1.829 1.00 94.06 89 ARG A N 1
ATOM 710 C CA . ARG A 1 89 ? -12.453 -2.036 2.811 1.00 94.06 89 ARG A CA 1
ATOM 711 C C . ARG A 1 89 ? -11.884 -1.751 4.199 1.00 94.06 89 ARG A C 1
ATOM 713 O O . ARG A 1 89 ? -12.557 -2.008 5.193 1.00 94.06 89 ARG A O 1
ATOM 720 N N . ALA A 1 90 ? -10.660 -1.234 4.276 1.00 94.06 90 ALA A N 1
ATOM 721 C CA . ALA A 1 90 ? -10.060 -0.827 5.540 1.00 94.06 90 ALA A CA 1
ATOM 722 C C . ALA A 1 90 ? -10.851 0.326 6.173 1.00 94.06 90 ALA A C 1
ATOM 724 O O . ALA A 1 90 ? -11.176 0.264 7.358 1.00 94.06 90 ALA A O 1
ATOM 725 N N . GLU A 1 91 ? -11.226 1.328 5.374 1.00 92.50 91 GLU A N 1
ATOM 726 C CA . GLU A 1 91 ? -12.036 2.467 5.810 1.00 92.50 91 GLU A CA 1
ATOM 727 C C . GLU A 1 91 ? -13.415 2.032 6.311 1.00 92.50 91 GLU A C 1
ATOM 729 O O . GLU A 1 91 ? -13.820 2.460 7.392 1.00 92.50 91 GLU A O 1
ATOM 734 N N . ALA A 1 92 ? -14.084 1.117 5.602 1.00 94.62 92 ALA A N 1
ATOM 735 C CA . ALA A 1 92 ? -15.367 0.551 6.023 1.00 94.62 92 ALA A CA 1
ATOM 736 C C . ALA A 1 92 ? -15.295 -0.147 7.397 1.00 94.62 92 ALA A C 1
ATOM 738 O O . ALA A 1 92 ? -16.250 -0.098 8.167 1.00 94.62 92 ALA A O 1
ATOM 739 N N . LEU A 1 93 ? -14.152 -0.757 7.731 1.00 93.69 93 LEU A N 1
ATOM 740 C CA . LEU A 1 93 ? -13.906 -1.422 9.019 1.00 93.69 93 LEU A CA 1
ATOM 741 C C . LEU A 1 93 ? -13.284 -0.490 10.082 1.00 93.69 93 LEU A C 1
ATOM 743 O O . LEU A 1 93 ? -13.055 -0.892 11.229 1.00 93.69 93 LEU A O 1
ATOM 747 N N . GLY A 1 94 ? -12.971 0.761 9.729 1.00 92.38 94 GLY A N 1
ATOM 748 C CA . GLY A 1 94 ? -12.255 1.697 10.600 1.00 92.38 94 GLY A CA 1
ATOM 749 C C . GLY A 1 94 ? -10.837 1.231 10.965 1.00 92.38 94 GLY A C 1
ATOM 750 O O . GLY A 1 94 ? -10.364 1.492 12.081 1.00 92.38 94 GLY A O 1
ATOM 751 N N . LEU A 1 95 ? -10.189 0.506 10.053 1.00 91.62 95 LEU A N 1
ATOM 752 C CA . LEU A 1 95 ? -8.793 0.071 10.110 1.00 91.62 95 LEU A CA 1
ATOM 753 C C . LEU A 1 95 ? -7.927 0.963 9.212 1.00 91.62 95 LEU A C 1
ATOM 755 O O . LEU A 1 95 ? -8.421 1.611 8.288 1.00 91.62 95 LEU A O 1
ATOM 759 N N . THR A 1 96 ? -6.617 0.997 9.452 1.00 90.75 96 THR A N 1
ATOM 760 C CA . THR A 1 96 ? -5.688 1.554 8.457 1.00 90.75 96 THR A CA 1
ATOM 761 C C . THR A 1 96 ? -5.462 0.560 7.314 1.00 90.75 96 THR A C 1
ATOM 763 O O . THR A 1 96 ? -5.643 -0.649 7.472 1.00 90.75 96 THR A O 1
ATOM 766 N N . TYR A 1 97 ? -5.032 1.049 6.149 1.00 90.62 97 TYR A N 1
ATOM 767 C CA . TYR A 1 97 ? -4.657 0.189 5.020 1.00 90.62 97 TYR A CA 1
ATOM 768 C C . TYR A 1 97 ? -3.598 -0.843 5.386 1.00 90.62 97 TYR A C 1
ATOM 770 O O . TYR A 1 97 ? -3.689 -1.995 4.969 1.00 90.62 97 TYR A O 1
ATOM 778 N N . GLU A 1 98 ? -2.605 -0.437 6.173 1.00 88.56 98 GLU A N 1
ATOM 779 C CA . GLU A 1 98 ? -1.557 -1.328 6.661 1.00 88.56 98 GLU A CA 1
ATOM 780 C C . GLU A 1 98 ? -2.134 -2.383 7.599 1.00 88.56 98 GLU A C 1
ATOM 782 O O . GLU A 1 98 ? -1.832 -3.557 7.438 1.00 88.56 98 GLU A O 1
ATOM 787 N N . GLU A 1 99 ? -3.024 -2.002 8.523 1.00 90.88 99 GLU A N 1
ATOM 788 C CA . GLU A 1 99 ? -3.709 -2.956 9.398 1.00 90.88 99 GLU A CA 1
ATOM 789 C C . GLU A 1 99 ? -4.475 -4.001 8.587 1.00 90.88 99 GLU A C 1
ATOM 791 O O . GLU A 1 99 ? -4.293 -5.192 8.817 1.00 90.88 99 GLU A O 1
ATOM 796 N N . TYR A 1 100 ? -5.251 -3.571 7.593 1.00 93.81 100 TYR A N 1
ATOM 797 C CA . TYR A 1 100 ? -5.990 -4.469 6.706 1.00 93.81 100 TYR A CA 1
ATOM 798 C C . TYR A 1 100 ? -5.065 -5.356 5.857 1.00 93.81 100 TYR A C 1
ATOM 800 O O . TYR A 1 100 ? -5.304 -6.551 5.682 1.00 93.81 100 TYR A O 1
ATOM 808 N N . THR A 1 101 ? -4.001 -4.769 5.310 1.00 92.19 101 THR A N 1
ATOM 809 C CA . THR A 1 101 ? -3.068 -5.453 4.409 1.00 92.19 101 THR A CA 1
ATOM 810 C C . THR A 1 101 ? -2.192 -6.455 5.152 1.00 92.19 101 THR A C 1
ATOM 812 O O . THR A 1 101 ? -1.906 -7.510 4.595 1.00 92.19 101 THR A O 1
ATOM 815 N N . LEU A 1 102 ? -1.799 -6.174 6.396 1.00 90.94 102 LEU A N 1
ATOM 816 C CA . LEU A 1 102 ? -1.038 -7.111 7.222 1.00 90.94 102 LEU A CA 1
ATOM 817 C C . LEU A 1 102 ? -1.852 -8.361 7.536 1.00 90.94 102 LEU A C 1
ATOM 819 O O . LEU A 1 102 ? -1.342 -9.460 7.371 1.00 90.94 102 LEU A O 1
ATOM 823 N N . GLU A 1 103 ?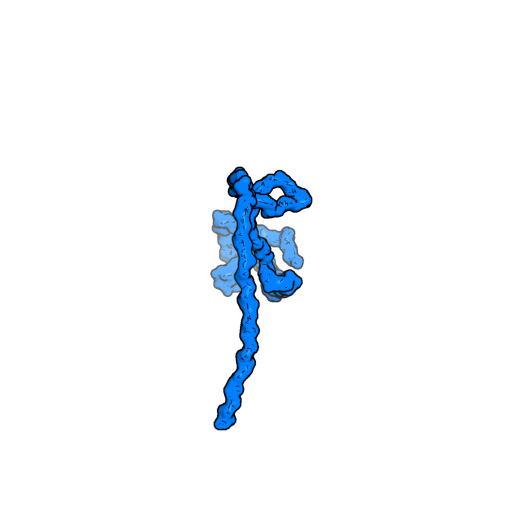 -3.131 -8.233 7.889 1.00 91.81 103 GLU A N 1
ATOM 824 C CA . GLU A 1 103 ? -3.966 -9.424 8.092 1.00 91.81 103 GLU A CA 1
ATOM 825 C C . GLU A 1 103 ? -4.119 -10.225 6.781 1.00 91.81 103 GLU A C 1
ATOM 827 O O . GLU A 1 103 ? -4.029 -11.453 6.784 1.00 91.81 103 GLU A O 1
ATOM 832 N N . LEU A 1 104 ? -4.213 -9.546 5.632 1.00 92.94 104 LEU A N 1
ATOM 833 C CA . LEU A 1 104 ? -4.266 -10.218 4.333 1.00 92.94 104 LEU A CA 1
ATOM 834 C C . LEU A 1 104 ? -2.958 -10.937 3.963 1.00 92.94 104 LEU A C 1
ATOM 836 O O . LEU A 1 104 ? -3.009 -12.037 3.423 1.00 92.94 104 LEU A O 1
ATOM 840 N N . ILE A 1 105 ? -1.796 -10.320 4.191 1.00 91.19 105 ILE A N 1
ATOM 841 C CA . ILE A 1 105 ? -0.498 -10.848 3.737 1.00 91.19 105 ILE A CA 1
ATOM 842 C C . ILE A 1 105 ? 0.119 -11.805 4.763 1.00 91.19 105 ILE A C 1
ATOM 844 O O . ILE A 1 105 ? 0.691 -12.816 4.373 1.00 91.19 105 ILE A O 1
ATOM 848 N N . GLU A 1 106 ? -0.000 -11.520 6.059 1.00 88.06 106 GLU A N 1
ATOM 849 C CA . GLU A 1 106 ? 0.580 -12.356 7.117 1.00 88.06 106 GLU A CA 1
ATOM 850 C C . GLU A 1 106 ? -0.336 -13.509 7.523 1.00 88.06 106 GLU A C 1
ATOM 852 O O . GLU A 1 106 ? 0.153 -14.580 7.885 1.00 88.06 106 GLU A O 1
ATOM 857 N N . ARG A 1 107 ? -1.661 -13.296 7.527 1.00 90.44 107 ARG A N 1
ATOM 858 C CA . ARG A 1 107 ? -2.639 -14.318 7.947 1.00 90.44 107 ARG A CA 1
ATOM 859 C C . ARG A 1 107 ? -3.366 -14.972 6.786 1.00 90.44 107 ARG A C 1
ATOM 861 O O . ARG A 1 107 ? -3.959 -16.026 6.978 1.00 90.44 107 ARG A O 1
ATOM 868 N N . GLY A 1 108 ? -3.303 -14.383 5.593 1.00 93.00 108 GLY A N 1
ATOM 869 C CA . GLY A 1 108 ? -4.004 -14.901 4.419 1.00 93.00 108 GLY A CA 1
ATOM 870 C C . GLY A 1 108 ? -5.520 -14.702 4.480 1.00 93.00 108 GLY A C 1
ATOM 871 O O . GLY A 1 108 ? -6.234 -15.275 3.661 1.00 93.00 108 GLY A O 1
ATOM 872 N N . ALA A 1 109 ? -6.024 -13.909 5.431 1.00 89.88 109 ALA A N 1
ATOM 873 C CA . ALA A 1 109 ? -7.451 -13.740 5.678 1.00 89.88 109 ALA A CA 1
ATOM 874 C C . ALA A 1 109 ? -7.894 -12.297 5.417 1.00 89.88 109 ALA A C 1
ATOM 876 O O . ALA A 1 109 ? -7.183 -11.337 5.712 1.00 89.88 109 ALA A O 1
ATOM 877 N N . HIS A 1 110 ? -9.098 -12.139 4.867 1.00 92.56 110 HIS A N 1
ATOM 878 C CA . HIS A 1 110 ? -9.740 -10.832 4.774 1.00 92.5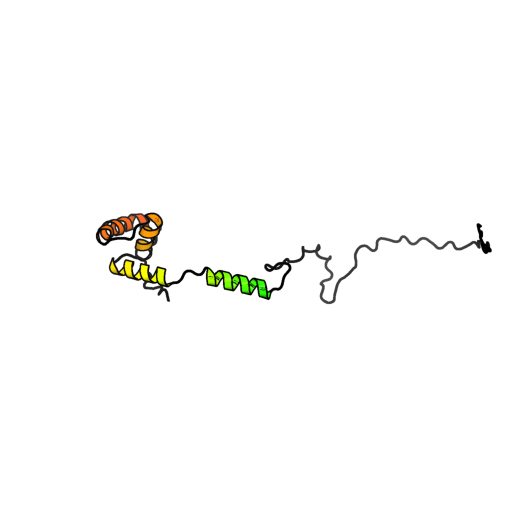6 110 HIS A CA 1
ATOM 879 C C . HIS A 1 110 ? -10.375 -10.479 6.126 1.00 92.56 110 HIS A C 1
ATOM 881 O O . HIS A 1 110 ? -11.276 -11.216 6.531 1.00 92.56 110 HIS A O 1
ATOM 887 N N . PRO A 1 111 ? -9.979 -9.363 6.777 1.00 93.88 111 PRO A N 1
ATOM 888 C CA . PRO A 1 111 ? -10.571 -8.934 8.042 1.00 93.88 111 PRO A CA 1
ATOM 889 C C . PRO A 1 111 ? -12.091 -8.854 7.962 1.00 93.88 111 PRO A C 1
ATOM 891 O O . PRO A 1 111 ? -12.618 -8.193 7.059 1.00 93.88 111 PRO A O 1
ATOM 894 N N . GLN A 1 112 ? -12.768 -9.511 8.899 1.00 94.75 112 GLN A N 1
ATOM 895 C CA . GLN A 1 112 ? -14.206 -9.379 9.095 1.00 94.75 112 GLN A CA 1
ATOM 896 C C . GLN A 1 112 ? -14.503 -8.364 10.213 1.00 94.75 112 GLN A C 1
ATOM 898 O O . GLN A 1 112 ? -13.595 -8.004 10.973 1.00 94.75 112 GLN A O 1
ATOM 903 N N . PRO A 1 113 ? -15.742 -7.853 10.323 1.00 94.38 113 PRO A N 1
ATOM 904 C CA . PRO A 1 113 ? -16.131 -6.932 11.393 1.00 94.38 113 PRO A CA 1
ATOM 905 C C . PRO A 1 113 ? -15.811 -7.448 12.806 1.00 94.38 113 PRO A C 1
ATOM 907 O O . PRO A 1 113 ? -15.436 -6.661 13.676 1.00 94.38 113 PRO A O 1
ATOM 910 N N . GLU A 1 114 ? -15.891 -8.759 13.022 1.00 94.38 114 GLU A N 1
ATOM 911 C CA . GLU A 1 114 ? -15.632 -9.425 14.302 1.00 94.38 114 GLU A CA 1
ATOM 912 C C . GLU A 1 114 ? -14.148 -9.341 14.702 1.00 94.38 114 GLU A C 1
ATOM 914 O O . GLU A 1 114 ? -13.814 -9.176 15.878 1.00 94.38 114 GLU A O 1
ATOM 919 N N . ASP A 1 115 ? -13.243 -9.359 13.720 1.00 92.81 115 ASP A N 1
ATOM 920 C CA . ASP A 1 115 ? -11.794 -9.326 13.941 1.00 92.81 115 ASP A CA 1
ATOM 921 C C . ASP A 1 115 ? -11.284 -7.926 14.312 1.00 92.81 115 ASP A C 1
ATOM 923 O O . ASP A 1 115 ? -10.192 -7.768 14.870 1.00 92.81 115 ASP A O 1
ATOM 927 N N . VAL A 1 116 ? -12.063 -6.879 14.016 1.00 93.69 116 VAL A N 1
ATOM 928 C CA . VAL A 1 116 ? -11.640 -5.474 14.134 1.00 93.69 116 VAL A CA 1
ATOM 929 C C . VAL A 1 116 ? -11.182 -5.138 15.551 1.00 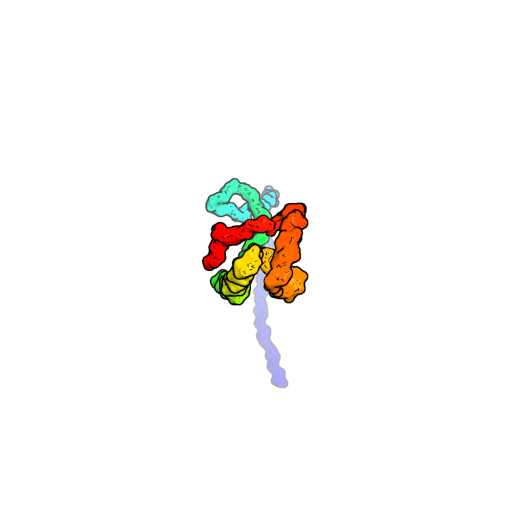93.69 116 VAL A C 1
ATOM 931 O O . VAL A 1 116 ? -10.179 -4.439 15.728 1.00 93.69 116 VAL A O 1
ATOM 934 N N . ALA A 1 117 ? -11.886 -5.636 16.568 1.00 94.19 117 ALA A N 1
ATOM 935 C CA . ALA A 1 117 ? -11.531 -5.396 17.963 1.00 94.19 117 ALA A CA 1
ATOM 936 C C . ALA A 1 117 ? -10.164 -6.011 18.310 1.00 94.19 117 ALA A C 1
ATOM 938 O O . ALA A 1 117 ? -9.304 -5.334 18.879 1.00 94.19 117 ALA A O 1
ATOM 939 N N . ALA A 1 118 ? -9.927 -7.257 17.891 1.00 93.00 118 ALA A N 1
ATOM 940 C CA . ALA A 1 118 ? -8.664 -7.955 18.111 1.00 93.00 118 ALA A CA 1
ATOM 941 C C . ALA A 1 118 ? -7.502 -7.288 17.357 1.00 93.00 118 ALA A C 1
ATOM 943 O O . ALA A 1 118 ? -6.406 -7.135 17.900 1.00 93.00 118 ALA A O 1
ATOM 944 N N . ILE A 1 119 ? -7.738 -6.828 16.125 1.00 92.06 119 ILE A N 1
ATOM 945 C CA . ILE A 1 119 ? -6.742 -6.102 15.326 1.00 92.06 119 ILE A CA 1
ATOM 946 C C . ILE A 1 119 ? -6.371 -4.782 16.015 1.00 92.06 119 ILE A C 1
ATOM 948 O O . ILE A 1 119 ? -5.187 -4.489 16.207 1.00 92.06 119 ILE A O 1
ATOM 952 N N . LYS A 1 120 ? -7.365 -4.008 16.468 1.00 91.75 120 LYS A N 1
ATOM 953 C CA . LYS A 1 120 ? -7.139 -2.745 17.191 1.00 91.75 120 LYS A CA 1
ATOM 954 C C . LYS A 1 120 ? -6.418 -2.961 18.524 1.00 91.75 120 LYS A C 1
ATOM 956 O O . LYS A 1 120 ? -5.573 -2.140 18.885 1.00 91.75 120 LYS A O 1
ATOM 961 N N . ALA A 1 121 ? -6.669 -4.072 19.216 1.00 92.81 121 ALA A N 1
ATOM 962 C CA . ALA A 1 121 ? -5.984 -4.415 20.462 1.00 92.81 121 ALA A CA 1
ATOM 963 C C . ALA A 1 121 ? -4.467 -4.630 20.284 1.00 92.81 121 ALA A C 1
ATOM 965 O O . ALA A 1 121 ? -3.701 -4.381 21.212 1.00 92.81 121 ALA A O 1
ATOM 966 N N . LYS A 1 122 ? -3.997 -5.011 19.086 1.00 89.56 122 LYS A N 1
ATOM 967 C CA . LYS A 1 122 ? -2.562 -5.202 18.785 1.00 89.56 122 LYS A CA 1
ATOM 968 C C . LYS A 1 122 ? -1.792 -3.891 18.577 1.00 89.56 122 LYS A C 1
ATOM 970 O O . LYS A 1 122 ? -0.560 -3.906 18.539 1.00 89.56 122 LYS A O 1
ATOM 975 N N . ARG A 1 123 ? -2.471 -2.745 18.457 1.00 89.88 123 ARG A N 1
ATOM 976 C CA . ARG A 1 123 ? -1.844 -1.432 18.205 1.00 89.88 123 ARG A CA 1
ATOM 977 C C . ARG A 1 123 ? -0.705 -1.080 19.174 1.00 89.88 123 ARG A C 1
ATOM 979 O O . ARG A 1 123 ? 0.340 -0.647 18.696 1.00 89.88 123 ARG A O 1
ATOM 986 N N . PRO A 1 124 ? -0.824 -1.268 20.503 1.00 88.81 124 PRO A N 1
ATOM 987 C CA . PRO A 1 124 ? 0.270 -0.967 21.425 1.00 88.81 124 PRO A CA 1
ATOM 988 C C . PRO A 1 124 ? 1.515 -1.823 21.169 1.00 88.81 124 PRO A C 1
ATOM 990 O O . PRO A 1 124 ? 2.625 -1.300 21.202 1.00 88.81 124 PRO A O 1
ATOM 993 N N . ALA A 1 125 ? 1.342 -3.114 20.864 1.00 87.56 125 ALA A N 1
ATOM 994 C CA . ALA A 1 125 ? 2.453 -4.001 20.525 1.00 87.56 125 ALA A CA 1
ATOM 995 C C . ALA A 1 125 ? 3.146 -3.557 19.229 1.00 87.56 125 ALA A C 1
ATOM 997 O O . ALA A 1 125 ? 4.370 -3.474 19.185 1.00 87.56 125 ALA A O 1
ATOM 998 N N . ARG A 1 126 ? 2.366 -3.169 18.211 1.00 84.12 126 ARG A N 1
ATOM 999 C CA . ARG A 1 126 ? 2.899 -2.629 16.951 1.00 84.12 126 ARG A CA 1
ATOM 1000 C C . ARG A 1 126 ? 3.695 -1.338 17.168 1.00 84.12 126 ARG A C 1
ATOM 1002 O O . ARG A 1 126 ? 4.781 -1.219 16.618 1.00 84.12 126 ARG A O 1
ATOM 1009 N N . ARG A 1 127 ? 3.228 -0.425 18.034 1.00 83.38 127 ARG A N 1
ATOM 1010 C CA . ARG A 1 127 ? 3.983 0.796 18.392 1.00 83.38 127 ARG A CA 1
ATOM 1011 C C . ARG A 1 127 ? 5.323 0.471 19.049 1.00 83.38 127 ARG A C 1
ATOM 1013 O O . ARG A 1 127 ? 6.320 1.098 18.721 1.00 83.38 127 ARG A O 1
ATOM 1020 N N . ARG A 1 128 ? 5.354 -0.515 19.953 1.00 85.12 128 ARG A N 1
ATOM 1021 C CA . ARG A 1 128 ? 6.598 -0.966 20.604 1.00 85.12 128 ARG A CA 1
ATOM 1022 C C . ARG A 1 128 ? 7.579 -1.583 19.610 1.00 85.12 128 ARG A C 1
ATOM 1024 O O . ARG A 1 128 ? 8.774 -1.369 19.740 1.00 85.12 128 ARG A O 1
ATOM 1031 N N . ALA A 1 129 ? 7.072 -2.302 18.612 1.00 83.00 129 ALA A N 1
ATOM 1032 C CA . ALA A 1 129 ? 7.875 -2.878 17.537 1.00 83.00 129 ALA A CA 1
ATOM 1033 C C . ALA A 1 129 ? 8.347 -1.844 16.491 1.00 83.00 129 ALA A C 1
ATOM 1035 O O . ALA A 1 129 ? 8.957 -2.228 15.499 1.00 83.00 129 ALA A O 1
ATOM 1036 N N . GLY A 1 130 ? 8.039 -0.551 16.667 1.00 77.12 130 GLY A N 1
ATOM 1037 C CA . GLY A 1 130 ? 8.347 0.493 15.683 1.00 77.12 130 GLY A CA 1
ATOM 1038 C C . GLY A 1 130 ? 7.464 0.449 14.431 1.00 77.12 130 GLY A C 1
ATOM 1039 O O . GLY A 1 130 ? 7.749 1.130 13.451 1.00 77.12 130 GLY A O 1
ATOM 1040 N N . GLY A 1 131 ? 6.388 -0.341 14.449 1.00 68.38 131 GLY A N 1
ATOM 1041 C CA . GLY A 1 131 ? 5.418 -0.405 13.366 1.00 68.38 131 GLY A CA 1
ATOM 1042 C C . GLY A 1 131 ? 4.613 0.887 13.257 1.00 68.38 131 GLY A C 1
ATOM 1043 O O . GLY A 1 131 ? 4.281 1.529 14.259 1.00 68.38 131 GLY A O 1
ATOM 1044 N N . VAL A 1 132 ? 4.256 1.249 12.029 1.00 63.59 132 VAL A N 1
ATOM 1045 C CA . VAL A 1 132 ? 3.369 2.376 11.756 1.00 63.59 132 VAL A CA 1
ATOM 1046 C C . VAL A 1 132 ? 1.974 2.024 12.288 1.00 63.59 132 VAL A C 1
ATOM 1048 O O . VAL A 1 132 ? 1.345 1.045 11.895 1.00 63.59 132 VAL A O 1
ATOM 1051 N N . VAL A 1 133 ? 1.505 2.785 13.277 1.00 60.84 133 VAL A N 1
ATOM 1052 C CA . VAL A 1 133 ? 0.201 2.570 13.916 1.00 60.84 133 VAL A CA 1
ATOM 1053 C C . VAL A 1 133 ? -0.603 3.844 13.813 1.00 60.84 133 VAL A C 1
ATOM 1055 O O . VAL A 1 133 ? -0.238 4.864 14.391 1.00 60.84 133 VAL A O 1
ATOM 1058 N N . GLY A 1 134 ? -1.735 3.775 13.118 1.00 56.19 134 GLY A N 1
ATOM 1059 C CA . GLY A 1 134 ? -2.653 4.906 13.031 1.00 56.19 134 GLY A CA 1
ATOM 1060 C C . GLY A 1 134 ? -2.197 6.038 12.109 1.00 56.19 134 GLY A C 1
ATOM 1061 O O . GLY A 1 134 ? -2.867 7.068 12.092 1.00 56.19 134 GLY A O 1
ATOM 1062 N N . GLN A 1 135 ? -1.137 5.868 11.305 1.00 53.84 135 GLN A N 1
ATOM 1063 C CA . GLN A 1 135 ? -0.954 6.752 10.155 1.00 53.84 135 GLN A CA 1
ATOM 1064 C C . GLN A 1 135 ? -1.997 6.384 9.106 1.00 53.84 135 GLN A C 1
ATOM 1066 O O . GLN A 1 135 ? -1.884 5.433 8.338 1.00 53.84 135 GLN A O 1
ATOM 1071 N N . SER A 1 136 ? -3.094 7.127 9.144 1.00 50.44 136 SER A N 1
ATOM 1072 C CA . SER A 1 136 ? -4.031 7.168 8.044 1.00 50.44 136 SER A CA 1
ATOM 1073 C C . SER A 1 136 ? -3.281 7.689 6.819 1.00 50.44 136 SER A C 1
ATOM 1075 O O . SER A 1 136 ? -2.789 8.817 6.835 1.00 50.44 136 SER A O 1
ATOM 1077 N N . LEU A 1 137 ? -3.260 6.917 5.730 1.00 50.00 137 LEU A N 1
ATOM 1078 C CA . LEU A 1 137 ? -2.832 7.393 4.410 1.00 50.00 137 LEU A CA 1
ATOM 1079 C C . LEU A 1 137 ? -3.695 8.568 3.892 1.00 50.00 137 LEU A C 1
ATOM 1081 O O . LEU A 1 137 ? -3.502 9.003 2.766 1.00 50.00 137 LEU A O 1
ATOM 1085 N N . LYS A 1 138 ? -4.614 9.148 4.688 1.00 46.72 138 LYS A N 1
ATOM 1086 C CA . LYS A 1 138 ? -5.370 10.365 4.343 1.00 46.72 138 LYS A CA 1
ATOM 1087 C C . LYS A 1 138 ? -4.489 11.511 3.832 1.00 46.72 138 LYS A C 1
ATOM 1089 O O . LYS A 1 138 ? -4.966 12.290 3.013 1.00 46.72 138 LYS A O 1
ATOM 1094 N N . ALA A 1 139 ? -3.228 11.612 4.265 1.00 46.25 139 ALA A N 1
ATOM 1095 C CA . ALA A 1 139 ? -2.289 12.616 3.751 1.00 46.25 139 ALA A CA 1
ATOM 1096 C C . ALA A 1 139 ? -1.595 12.211 2.431 1.00 46.25 139 ALA A C 1
ATOM 1098 O O . ALA A 1 139 ? -1.108 13.071 1.703 1.00 46.25 139 ALA A O 1
ATOM 1099 N N . GLN A 1 140 ? -1.583 10.922 2.086 1.00 52.31 140 GLN A N 1
ATOM 1100 C CA . GLN A 1 140 ? -1.046 10.383 0.837 1.00 52.31 140 GLN A CA 1
ATOM 1101 C C . GLN A 1 140 ? -2.194 9.777 0.028 1.00 52.31 140 GLN A C 1
ATOM 1103 O O . GLN A 1 140 ? -2.400 8.566 0.006 1.00 52.31 140 GLN A O 1
ATOM 1108 N N . ARG A 1 141 ? -2.976 10.634 -0.639 1.00 46.72 141 ARG A N 1
ATOM 1109 C CA . ARG A 1 141 ? -3.941 10.172 -1.645 1.00 46.72 141 ARG A CA 1
ATOM 1110 C C . ARG A 1 141 ? -3.197 9.301 -2.663 1.00 46.72 141 ARG A C 1
ATOM 1112 O O . ARG A 1 141 ? -2.409 9.824 -3.448 1.00 46.72 141 ARG A O 1
ATOM 1119 N N . LEU A 1 142 ? -3.474 7.999 -2.651 1.00 56.56 142 LEU A N 1
ATOM 1120 C CA . LEU A 1 142 ? -3.178 7.087 -3.752 1.00 56.56 142 LEU A CA 1
ATOM 1121 C C . LEU A 1 142 ? -4.020 7.568 -4.947 1.00 56.56 142 LEU A C 1
ATOM 1123 O O . LEU A 1 142 ? -5.205 7.257 -5.030 1.00 56.56 142 LEU A O 1
ATOM 1127 N N . LYS A 1 143 ? -3.446 8.438 -5.783 1.00 51.19 143 LYS A N 1
ATOM 1128 C CA . LYS A 1 143 ? -4.017 8.855 -7.070 1.00 51.19 143 LYS A CA 1
ATOM 1129 C C . LYS A 1 143 ? -3.553 7.911 -8.171 1.00 51.19 143 LYS A C 1
ATOM 1131 O O . LYS A 1 143 ? -2.376 7.489 -8.116 1.00 51.19 143 LYS A O 1
#

Radius of gyration: 42.4 Å; chains: 1; bounding box: 102×60×96 Å

Foldseek 3Di:
DDDDDDDDDDDDDDDDDDDDDPDDDDPPPDPPDCPDDDPPDPPDHDDDPDPPPADPVGPDDPVVVVVCVVVVCVVPDDDCVVLVVLCVLCVVLVHASCLQVCCCPVVVDGDDNVCSVVSLVCQVVCVVVVHDHPPHCPVPPPD

pLDDT: mean 72.93, std 19.76, range [33.94, 94.75]

Secondary structure (DSSP, 8-state):
--------------------------------------TT--SPPPPP-PPP---TT-SS-HHHHHHHHHHHHHHTPPPHHHHHHHHHHHHHTT--HHHHHHIIIII--PPPGGGHHHHHHTHHHHHHTT---S--GGGS---

Sequence (143 aa):
MTSEPSLISEPSVTKQNRPGGQGRGQKRGQRRGQDRATIGDNGGPPLEETPPHEPEWGKGEINRYFEWRTAYRKAWRKPPAIALRRQERAEALGLTYEEYTLELIERGAHPQPEDVAAIKAKRPARRRAGGVVGQSLKAQRLK